Protein AF-A0A1D7XZN1-F1 (afdb_monomer_lite)

Sequence (120 aa):
MGNYKSKKLLFEDPIYGWKIYYVTENRFPVGKRNFYEVYHQDKLLVIPKNIAGTKELSRFAAAFGYAPLDPNYTIYSGTVAIVFNYTERNEKDGFLNSWTVMVRVKYDAIEKKFLFKYIC

Structure (mmCIF, N/CA/C/O backbone):
data_AF-A0A1D7XZN1-F1
#
_entry.id   AF-A0A1D7XZN1-F1
#
loop_
_atom_site.group_PDB
_atom_site.id
_atom_site.type_symbol
_atom_site.label_atom_id
_atom_site.label_alt_id
_atom_site.label_comp_id
_atom_site.label_asym_id
_atom_site.label_entity_id
_atom_site.label_seq_id
_atom_site.pdbx_PDB_ins_code
_atom_site.Cartn_x
_atom_site.Cartn_y
_atom_site.Cartn_z
_atom_site.occupancy
_atom_site.B_iso_or_equiv
_atom_site.auth_seq_id
_atom_site.auth_comp_id
_atom_site.auth_asym_id
_atom_site.auth_atom_id
_atom_site.pdbx_PDB_model_num
ATOM 1 N N . MET A 1 1 ? 13.287 -4.834 12.782 1.00 43.50 1 MET A N 1
ATOM 2 C CA . MET A 1 1 ? 12.144 -3.904 12.932 1.00 43.50 1 MET A CA 1
ATOM 3 C C . MET A 1 1 ? 12.642 -2.495 12.645 1.00 43.50 1 MET A C 1
ATOM 5 O O . MET A 1 1 ? 13.614 -2.090 13.265 1.00 43.50 1 MET A O 1
ATOM 9 N N . GLY A 1 2 ? 12.093 -1.795 11.647 1.00 53.25 2 GLY A N 1
ATOM 10 C CA . GLY A 1 2 ? 12.497 -0.415 11.344 1.00 53.25 2 GLY A CA 1
ATOM 11 C C . GLY A 1 2 ? 11.954 0.554 12.396 1.00 53.25 2 GLY A C 1
ATOM 12 O O . GLY A 1 2 ? 10.804 0.421 12.800 1.00 53.25 2 GLY A O 1
ATOM 13 N N . ASN A 1 3 ? 12.768 1.512 12.848 1.00 57.88 3 ASN A N 1
ATOM 14 C CA . ASN A 1 3 ? 12.327 2.579 13.750 1.00 57.88 3 ASN A CA 1
ATOM 15 C C . ASN A 1 3 ? 11.453 3.578 12.970 1.00 57.88 3 ASN A C 1
ATOM 17 O O . ASN A 1 3 ? 11.951 4.547 12.386 1.00 57.88 3 ASN A O 1
ATOM 21 N N . TYR A 1 4 ? 10.145 3.322 12.919 1.00 62.41 4 TYR A N 1
ATOM 22 C CA . TYR A 1 4 ? 9.167 4.295 12.438 1.00 62.41 4 TYR A CA 1
ATOM 23 C C . TYR A 1 4 ? 9.205 5.523 13.353 1.00 62.41 4 TYR A C 1
ATOM 25 O O . TYR A 1 4 ? 9.047 5.402 14.564 1.00 62.41 4 TYR A O 1
ATOM 33 N N . LYS A 1 5 ? 9.419 6.713 12.782 1.00 75.94 5 LYS A N 1
ATOM 34 C CA . LYS A 1 5 ? 9.357 7.974 13.531 1.00 75.94 5 LYS A CA 1
ATOM 35 C C . LYS A 1 5 ? 7.905 8.414 13.731 1.00 75.94 5 LYS A C 1
ATOM 37 O O . LYS A 1 5 ? 7.588 9.018 14.749 1.00 75.94 5 LYS A O 1
ATOM 42 N N . SER A 1 6 ? 7.032 8.113 12.767 1.00 90.31 6 SER A N 1
ATOM 43 C CA . SER A 1 6 ? 5.584 8.290 12.892 1.00 90.31 6 SER A CA 1
ATOM 44 C C . SER A 1 6 ? 4.819 7.453 11.864 1.00 90.31 6 SER A C 1
ATOM 46 O O . SER A 1 6 ? 5.306 7.188 10.762 1.00 90.31 6 SER A O 1
ATOM 48 N N . LYS A 1 7 ? 3.599 7.053 12.232 1.00 94.50 7 LYS A N 1
ATOM 49 C CA . LYS A 1 7 ? 2.620 6.389 11.367 1.00 94.50 7 LYS A CA 1
ATOM 50 C C . LYS A 1 7 ? 1.266 7.059 11.593 1.00 94.50 7 LYS A C 1
ATOM 52 O O . LYS A 1 7 ? 0.758 7.042 12.708 1.00 94.50 7 LYS A O 1
ATOM 57 N N . LYS A 1 8 ? 0.713 7.690 10.557 1.00 96.56 8 LYS A N 1
ATOM 58 C CA . LYS A 1 8 ? -0.548 8.443 10.608 1.00 96.56 8 LYS A CA 1
ATOM 59 C C . LYS A 1 8 ? -1.585 7.765 9.720 1.00 96.56 8 LYS A C 1
ATOM 61 O O . LYS A 1 8 ? -1.318 7.574 8.539 1.00 96.56 8 LYS A O 1
ATOM 66 N N . LEU A 1 9 ? -2.750 7.427 10.270 1.00 96.31 9 LEU A N 1
ATOM 67 C CA . LEU A 1 9 ? -3.897 6.963 9.484 1.00 96.31 9 LEU A CA 1
ATOM 68 C C . LEU A 1 9 ? -4.431 8.132 8.642 1.00 96.31 9 LEU A C 1
ATOM 70 O O . LEU A 1 9 ? -4.679 9.212 9.178 1.00 96.31 9 LEU A O 1
ATOM 74 N N . LEU A 1 10 ? -4.549 7.933 7.332 1.00 95.31 10 LEU A N 1
ATOM 75 C CA . LEU A 1 10 ? -5.071 8.930 6.391 1.00 95.31 10 LEU A CA 1
ATOM 76 C C . LEU A 1 10 ? -6.439 8.561 5.828 1.00 95.31 10 LEU A C 1
ATOM 78 O O . LEU A 1 10 ? -7.197 9.448 5.452 1.00 95.31 10 LEU A O 1
ATOM 82 N N . PHE A 1 11 ? -6.734 7.268 5.745 1.00 93.25 11 PHE A N 1
ATOM 83 C CA . PHE A 1 11 ? -7.992 6.762 5.219 1.00 93.25 11 PHE A CA 1
ATOM 84 C C . PHE A 1 11 ? -8.327 5.434 5.885 1.00 93.25 11 PHE A C 1
ATOM 86 O O . PHE A 1 11 ? -7.439 4.600 6.075 1.00 93.25 11 PHE A O 1
ATOM 93 N N . GLU A 1 12 ? -9.605 5.241 6.182 1.00 92.94 12 GLU A N 1
ATOM 94 C CA . GLU A 1 12 ? -10.169 3.992 6.672 1.00 92.94 12 GLU A CA 1
ATOM 95 C C . GLU A 1 12 ? -11.520 3.755 5.996 1.00 92.94 12 GLU A C 1
ATOM 97 O O . GLU A 1 12 ? -12.392 4.621 6.005 1.00 92.94 12 GLU A O 1
ATOM 102 N N . ASP A 1 13 ? -11.670 2.573 5.408 1.00 89.38 13 ASP A N 1
ATOM 103 C CA . ASP A 1 13 ? -12.935 2.036 4.928 1.00 89.38 13 ASP A CA 1
ATOM 104 C C . ASP A 1 13 ? -13.288 0.837 5.813 1.00 89.38 13 ASP A C 1
ATOM 106 O O . ASP A 1 13 ? -12.727 -0.249 5.625 1.00 89.38 13 ASP A O 1
ATOM 110 N N . PRO A 1 14 ? -14.185 1.007 6.797 1.00 87.06 14 PRO A N 1
ATOM 111 C CA . PRO A 1 14 ? -14.542 -0.071 7.709 1.00 87.06 14 PRO A CA 1
ATOM 112 C C . PRO A 1 14 ? -15.398 -1.157 7.041 1.00 87.06 14 PRO A C 1
ATOM 114 O O . PRO A 1 14 ? -15.436 -2.277 7.540 1.00 87.06 14 PRO A O 1
ATOM 117 N N . ILE A 1 15 ? -16.064 -0.860 5.917 1.00 86.12 15 ILE A N 1
ATOM 118 C CA . ILE A 1 15 ? -16.932 -1.815 5.213 1.00 86.12 15 ILE A CA 1
ATOM 119 C C . ILE A 1 15 ? -16.073 -2.839 4.474 1.00 86.12 15 ILE A C 1
ATOM 121 O O . ILE A 1 15 ? -16.305 -4.043 4.570 1.00 86.12 15 ILE A O 1
ATOM 125 N N . TYR A 1 16 ? -15.056 -2.361 3.758 1.00 86.12 16 TYR A N 1
ATOM 126 C CA . TYR A 1 16 ? -14.162 -3.210 2.968 1.00 86.12 16 TYR A CA 1
ATOM 127 C C . TYR A 1 16 ? -12.815 -3.476 3.653 1.00 86.12 16 TYR A C 1
ATOM 129 O O . TYR A 1 16 ? -11.955 -4.152 3.098 1.00 86.12 16 TYR A O 1
ATOM 137 N N . GLY A 1 17 ? -12.624 -2.968 4.871 1.00 90.56 17 GLY A N 1
ATOM 138 C CA . GLY A 1 17 ? -11.453 -3.229 5.703 1.00 90.56 17 GLY A CA 1
ATOM 139 C C . GLY A 1 17 ? -10.160 -2.589 5.197 1.00 90.56 17 GLY A C 1
ATOM 140 O O . GLY A 1 17 ? -9.080 -3.070 5.549 1.00 90.56 17 GLY A O 1
ATOM 141 N N . TRP A 1 18 ? -10.233 -1.543 4.370 1.00 93.50 18 TRP A N 1
ATOM 142 C CA . TRP A 1 18 ? -9.044 -0.838 3.891 1.00 93.50 18 TRP A CA 1
ATOM 143 C C . TRP A 1 18 ? -8.562 0.191 4.907 1.00 93.50 18 TRP A C 1
ATOM 145 O O . TRP A 1 18 ? -9.349 0.959 5.451 1.00 93.50 18 TRP A O 1
ATOM 155 N N . LYS A 1 1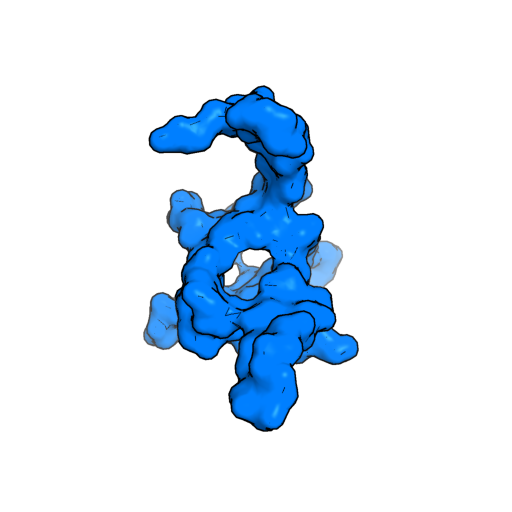9 ? -7.248 0.270 5.107 1.00 96.00 19 LYS A N 1
ATOM 156 C CA . LYS A 1 19 ? -6.599 1.348 5.860 1.00 96.00 19 LYS A CA 1
ATOM 157 C C . LYS A 1 19 ? -5.384 1.841 5.097 1.00 96.00 19 LYS A C 1
ATOM 159 O O . LYS A 1 19 ? -4.597 1.042 4.593 1.00 96.00 19 LYS A O 1
ATOM 164 N N . ILE A 1 20 ? -5.203 3.153 5.028 1.00 96.94 20 ILE A N 1
ATOM 165 C CA . ILE A 1 20 ? -4.029 3.769 4.408 1.00 96.94 20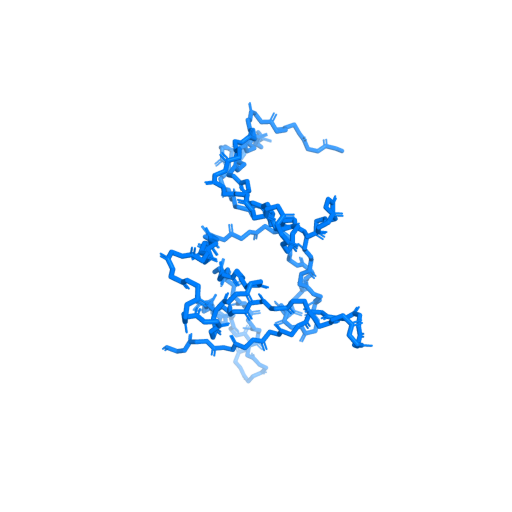 ILE A CA 1
ATOM 166 C C . ILE A 1 20 ? -3.316 4.595 5.459 1.00 96.94 20 ILE A C 1
ATOM 168 O O . ILE A 1 20 ? -3.900 5.484 6.080 1.00 96.94 20 ILE A O 1
ATOM 172 N N . TYR A 1 21 ? -2.031 4.320 5.621 1.00 97.62 21 TYR A N 1
ATOM 173 C CA . TYR A 1 21 ? -1.168 5.032 6.538 1.00 97.62 21 TYR A CA 1
ATOM 174 C C . TYR A 1 21 ? -0.088 5.781 5.778 1.00 97.62 21 TYR A C 1
ATOM 176 O O . TYR A 1 21 ? 0.528 5.241 4.863 1.00 97.62 21 TYR A O 1
ATOM 184 N N . TYR A 1 22 ? 0.202 6.996 6.223 1.00 96.81 22 TYR A N 1
ATOM 185 C CA . TYR A 1 22 ? 1.424 7.698 5.874 1.00 96.81 22 TYR A CA 1
ATOM 186 C C . TYR A 1 22 ? 2.478 7.446 6.942 1.00 96.81 22 TYR A C 1
ATOM 188 O O . TYR A 1 22 ? 2.243 7.660 8.136 1.00 96.81 22 TYR A O 1
ATOM 196 N N . VAL A 1 23 ? 3.638 6.973 6.508 1.00 95.94 23 VAL A N 1
ATOM 197 C CA . VAL A 1 23 ? 4.711 6.505 7.375 1.00 95.94 23 VAL A CA 1
ATOM 198 C C . VAL A 1 23 ? 5.960 7.328 7.123 1.00 95.94 23 VAL A C 1
ATOM 200 O O . VAL A 1 23 ? 6.398 7.498 5.987 1.00 95.94 23 VAL A O 1
ATOM 203 N N . THR A 1 24 ? 6.547 7.824 8.209 1.00 94.19 24 THR A N 1
ATOM 204 C CA . THR A 1 24 ? 7.858 8.475 8.212 1.00 94.19 24 THR A CA 1
ATOM 205 C C . THR A 1 24 ? 8.840 7.583 8.960 1.00 94.19 24 THR A C 1
ATOM 207 O O . THR A 1 24 ? 8.707 7.362 10.163 1.00 94.19 24 THR A O 1
ATOM 210 N N . GLU A 1 25 ? 9.859 7.089 8.268 1.00 91.44 25 GLU A N 1
ATOM 211 C CA . GLU A 1 25 ? 10.989 6.371 8.856 1.00 91.44 25 GLU A CA 1
ATOM 212 C C . GLU A 1 25 ? 12.214 7.279 8.926 1.00 91.44 25 GLU A C 1
ATOM 214 O O . GLU A 1 25 ? 12.473 8.062 8.011 1.00 91.44 25 GLU A O 1
ATOM 219 N N . ASN A 1 26 ? 13.010 7.140 9.985 1.00 84.50 26 ASN A N 1
ATOM 220 C CA . ASN A 1 26 ? 14.345 7.725 10.025 1.00 84.50 26 ASN A CA 1
ATOM 221 C C . ASN A 1 26 ? 15.374 6.623 9.758 1.00 84.50 26 ASN A C 1
ATOM 223 O O . ASN A 1 26 ? 15.512 5.699 10.558 1.00 84.50 26 ASN A O 1
ATOM 227 N N . ARG A 1 27 ? 16.097 6.708 8.642 1.00 80.88 27 ARG A N 1
ATOM 228 C CA . ARG A 1 27 ? 17.220 5.819 8.333 1.00 80.88 27 ARG A CA 1
ATOM 229 C C . ARG A 1 27 ? 18.505 6.617 8.403 1.00 80.88 27 ARG A C 1
ATOM 231 O O . ARG A 1 27 ? 18.906 7.220 7.421 1.00 80.88 27 ARG A O 1
ATOM 238 N N . PHE A 1 28 ? 19.176 6.612 9.544 1.00 75.00 28 PHE A N 1
ATOM 239 C CA . PHE A 1 28 ? 20.520 7.179 9.619 1.00 75.00 28 PHE A CA 1
ATOM 240 C C . PHE A 1 28 ? 21.524 6.277 8.864 1.00 75.00 28 PHE A C 1
ATOM 242 O O . PHE A 1 28 ? 21.413 5.056 8.994 1.00 75.00 28 PHE A O 1
ATOM 249 N N . PRO A 1 29 ? 22.476 6.817 8.073 1.00 78.50 29 PRO A N 1
ATOM 250 C CA . PRO A 1 29 ? 22.712 8.235 7.753 1.00 78.50 29 PRO A CA 1
ATOM 251 C C . PRO A 1 29 ? 21.915 8.760 6.540 1.00 78.50 29 PRO A C 1
ATOM 253 O O . PRO A 1 29 ? 21.976 9.942 6.232 1.00 78.50 29 PRO A O 1
ATOM 256 N N . VAL A 1 30 ? 21.158 7.896 5.856 1.00 81.50 30 VAL A N 1
ATOM 257 C CA . VAL A 1 30 ? 20.401 8.187 4.617 1.00 81.50 30 VAL A CA 1
ATOM 258 C C . VAL A 1 30 ? 19.351 9.308 4.775 1.00 81.50 30 VAL A C 1
ATOM 260 O O . VAL A 1 30 ? 18.970 9.940 3.795 1.00 81.50 30 VAL A O 1
ATOM 263 N N . GLY A 1 31 ? 18.882 9.573 5.994 1.00 83.62 31 GLY A N 1
ATOM 264 C CA . GLY A 1 31 ? 17.902 10.608 6.320 1.00 83.62 31 GLY A CA 1
ATOM 265 C C . GLY A 1 31 ? 16.480 10.073 6.511 1.00 83.62 31 GLY A C 1
ATOM 266 O O . GLY A 1 31 ? 16.253 8.894 6.801 1.00 83.62 31 GLY A O 1
ATOM 267 N N . LYS A 1 32 ? 15.493 10.968 6.390 1.00 88.12 32 LYS A N 1
ATOM 268 C CA . LYS A 1 32 ? 14.071 10.626 6.538 1.00 88.12 32 LYS A CA 1
ATOM 269 C C . LYS A 1 32 ? 13.526 10.052 5.238 1.00 88.12 32 LYS A C 1
ATOM 271 O O . LYS A 1 32 ? 13.755 10.609 4.168 1.00 88.12 32 LYS A O 1
ATOM 276 N N . ARG A 1 33 ? 12.739 8.986 5.341 1.00 90.31 33 ARG A N 1
ATOM 277 C CA . ARG A 1 33 ? 12.006 8.407 4.219 1.00 90.31 33 ARG A CA 1
ATOM 278 C C . ARG A 1 33 ? 10.519 8.415 4.525 1.00 90.31 33 ARG A C 1
ATOM 280 O O . ARG A 1 33 ? 10.104 7.903 5.560 1.00 90.31 33 ARG A O 1
ATOM 287 N N . ASN A 1 34 ? 9.744 8.941 3.588 1.00 93.56 34 ASN A N 1
ATOM 288 C CA . ASN A 1 34 ? 8.292 8.944 3.652 1.00 93.56 34 ASN A CA 1
ATOM 289 C C . ASN A 1 34 ? 7.729 7.963 2.629 1.00 93.56 34 ASN A C 1
ATOM 291 O O . ASN A 1 34 ? 8.282 7.826 1.536 1.00 93.56 34 ASN A O 1
ATOM 295 N N . PHE A 1 35 ? 6.660 7.271 2.991 1.00 95.44 35 PHE A N 1
ATOM 296 C CA . PHE A 1 35 ? 5.935 6.371 2.101 1.00 95.44 35 PHE A CA 1
ATOM 297 C C . PHE A 1 35 ? 4.539 6.100 2.652 1.00 95.44 35 PHE A C 1
ATOM 299 O O . PHE A 1 35 ? 4.216 6.454 3.786 1.00 95.44 35 PHE A O 1
ATOM 306 N N . TYR A 1 36 ? 3.723 5.447 1.836 1.00 97.06 36 TYR A N 1
ATOM 307 C CA . TYR A 1 36 ? 2.397 4.991 2.208 1.00 97.06 36 TYR A CA 1
ATOM 308 C C . TYR A 1 36 ? 2.416 3.481 2.423 1.00 97.06 36 TYR A C 1
ATOM 310 O O . TYR A 1 36 ? 3.024 2.743 1.645 1.00 97.06 36 TYR A O 1
ATOM 318 N N . GLU A 1 37 ? 1.737 3.029 3.469 1.00 97.06 37 GLU A N 1
ATOM 319 C CA . GLU A 1 37 ? 1.401 1.626 3.682 1.00 97.06 37 GLU A CA 1
ATOM 320 C C . GLU A 1 37 ? -0.104 1.462 3.525 1.00 97.06 37 GLU A C 1
ATOM 322 O O . GLU A 1 37 ? -0.886 2.257 4.048 1.00 97.06 37 GLU A O 1
ATOM 327 N N . VAL A 1 38 ? -0.508 0.411 2.825 1.00 96.75 38 VAL A N 1
ATOM 328 C CA . VAL A 1 38 ? -1.914 0.078 2.616 1.00 96.75 38 VAL A CA 1
ATOM 329 C C . VAL A 1 38 ? -2.182 -1.253 3.287 1.00 96.75 38 VAL A C 1
ATOM 331 O O . VAL A 1 38 ? -1.401 -2.185 3.137 1.00 96.75 38 VAL A O 1
ATOM 334 N N . TYR A 1 39 ? -3.269 -1.337 4.035 1.00 95.88 39 TYR A N 1
ATOM 335 C CA . TYR A 1 39 ? -3.697 -2.530 4.744 1.00 95.88 39 TYR A CA 1
ATOM 336 C C . TYR A 1 39 ? -5.096 -2.917 4.290 1.00 95.88 39 TYR A C 1
ATOM 338 O O . TYR A 1 39 ? -5.936 -2.046 4.082 1.00 95.88 39 TYR A O 1
ATOM 346 N N . HIS A 1 40 ? -5.341 -4.217 4.189 1.00 93.94 40 HIS A N 1
ATOM 347 C CA . HIS A 1 40 ? -6.663 -4.797 3.997 1.00 93.94 40 HIS A CA 1
ATOM 348 C C . HIS A 1 40 ? -6.907 -5.816 5.106 1.00 93.94 40 HIS A C 1
ATOM 350 O O . HIS A 1 40 ? -6.109 -6.743 5.263 1.00 93.94 40 HIS A O 1
ATOM 356 N N . GLN A 1 41 ? -7.983 -5.648 5.875 1.00 92.62 41 GLN A N 1
ATOM 357 C CA . GLN A 1 41 ? -8.309 -6.496 7.030 1.00 92.62 41 GLN A CA 1
ATOM 358 C C . GLN A 1 41 ? -7.108 -6.656 7.978 1.00 92.62 41 GLN A C 1
ATOM 360 O O . GLN A 1 41 ? -6.692 -7.766 8.308 1.00 92.62 41 GLN A O 1
ATOM 365 N N . ASP A 1 42 ? -6.481 -5.526 8.322 1.00 94.19 42 ASP A N 1
ATOM 366 C CA . ASP A 1 42 ? -5.289 -5.429 9.180 1.00 94.19 42 ASP A CA 1
ATOM 367 C C . ASP A 1 42 ? -4.038 -6.178 8.679 1.00 94.19 42 ASP A C 1
ATOM 369 O O . ASP A 1 42 ? -3.010 -6.218 9.359 1.00 94.19 42 ASP A O 1
ATOM 373 N N . LYS A 1 43 ? -4.056 -6.689 7.442 1.00 94.00 43 LYS A N 1
ATOM 374 C CA . LYS A 1 43 ? -2.885 -7.258 6.764 1.00 94.00 43 LYS A CA 1
ATOM 375 C C . LYS A 1 43 ? -2.273 -6.240 5.818 1.00 94.00 43 LYS A C 1
ATOM 377 O O . LYS A 1 43 ? -2.976 -5.629 5.017 1.00 94.00 43 LYS A O 1
ATOM 382 N N . LEU A 1 44 ? -0.954 -6.074 5.898 1.00 95.44 44 LEU A N 1
ATOM 383 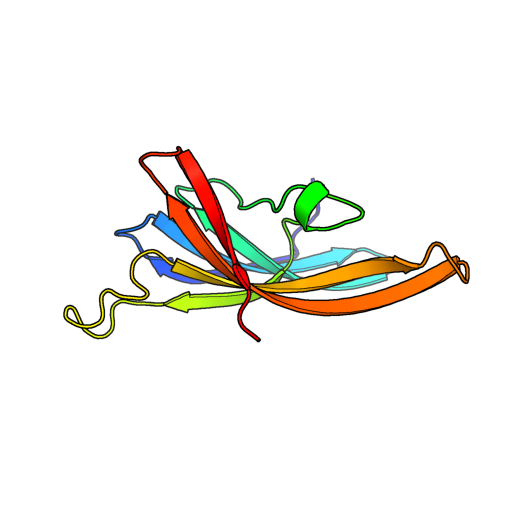C CA . LEU A 1 44 ? -0.211 -5.192 5.002 1.00 95.44 44 LEU A CA 1
ATOM 384 C C . LEU A 1 44 ? -0.325 -5.708 3.563 1.00 95.44 44 LEU A C 1
ATOM 386 O O . LEU A 1 44 ? -0.034 -6.872 3.290 1.00 95.44 44 LEU A O 1
ATOM 390 N N . LEU A 1 45 ? -0.726 -4.833 2.647 1.00 94.56 45 LEU A N 1
ATOM 391 C CA . LEU A 1 45 ? -0.727 -5.108 1.221 1.00 94.56 45 LEU A CA 1
ATOM 392 C C . LEU A 1 45 ? 0.719 -5.192 0.727 1.00 94.56 45 LEU A C 1
ATOM 394 O O . LEU A 1 45 ? 1.507 -4.258 0.887 1.00 94.56 45 LEU A O 1
ATOM 398 N N . VAL A 1 46 ? 1.039 -6.309 0.083 1.00 92.50 46 VAL A N 1
ATOM 399 C CA . VAL A 1 46 ? 2.336 -6.553 -0.543 1.00 92.50 46 VAL A CA 1
ATOM 400 C C . VAL A 1 46 ? 2.092 -6.887 -2.008 1.00 92.50 46 VAL A C 1
ATOM 402 O O . VAL A 1 46 ? 1.398 -7.853 -2.319 1.00 92.50 46 VAL A O 1
ATOM 405 N N . ILE A 1 47 ? 2.651 -6.086 -2.914 1.00 88.56 47 ILE A N 1
ATOM 406 C CA . ILE A 1 47 ? 2.704 -6.420 -4.335 1.00 88.56 47 ILE A CA 1
ATOM 407 C C . ILE A 1 47 ? 3.828 -7.442 -4.523 1.00 88.56 47 ILE A C 1
ATOM 409 O O . ILE A 1 47 ? 4.981 -7.126 -4.209 1.00 88.56 47 ILE A O 1
ATOM 413 N N . PRO A 1 48 ? 3.533 -8.645 -5.034 1.00 84.81 48 PRO A N 1
ATOM 414 C CA . PRO A 1 48 ? 4.550 -9.659 -5.241 1.00 84.81 48 PRO A CA 1
ATOM 415 C C . PRO A 1 48 ? 5.528 -9.274 -6.361 1.00 84.81 48 PRO A C 1
ATOM 417 O O . PRO A 1 48 ? 5.210 -8.516 -7.282 1.00 84.81 48 PRO A O 1
ATOM 420 N N . LYS A 1 49 ? 6.750 -9.814 -6.283 1.00 84.06 49 LYS A N 1
ATOM 421 C CA . LYS A 1 49 ? 7.862 -9.473 -7.190 1.00 84.06 49 LYS A CA 1
ATOM 422 C C . LYS A 1 49 ? 7.537 -9.672 -8.674 1.00 84.06 49 LYS A C 1
ATOM 424 O O . LYS A 1 49 ? 8.031 -8.925 -9.498 1.00 84.06 49 LYS A O 1
ATOM 429 N N . ASN A 1 50 ? 6.687 -10.638 -9.021 1.00 81.75 50 ASN A N 1
ATOM 430 C CA . ASN A 1 50 ? 6.300 -10.897 -10.411 1.00 81.75 50 ASN A CA 1
ATOM 431 C C . ASN A 1 50 ? 5.494 -9.743 -11.033 1.00 81.75 50 ASN A C 1
ATOM 433 O O . ASN A 1 50 ? 5.450 -9.637 -12.250 1.00 81.75 50 ASN A O 1
ATOM 437 N N . ILE A 1 51 ? 4.877 -8.887 -10.212 1.00 77.94 51 ILE A N 1
ATOM 438 C CA . ILE A 1 51 ? 4.180 -7.669 -10.651 1.00 77.94 51 ILE A CA 1
ATOM 439 C C . ILE A 1 51 ? 5.096 -6.449 -10.483 1.00 77.94 51 ILE A C 1
ATOM 441 O O . ILE A 1 51 ? 5.150 -5.571 -11.337 1.00 77.94 51 ILE A O 1
ATOM 445 N N . ALA A 1 52 ? 5.841 -6.393 -9.378 1.00 76.31 52 ALA A N 1
ATOM 446 C CA . ALA A 1 52 ? 6.714 -5.273 -9.029 1.00 76.31 52 ALA A CA 1
ATOM 447 C C . ALA A 1 52 ? 8.105 -5.295 -9.707 1.00 76.31 52 ALA A C 1
ATOM 449 O O . ALA A 1 52 ? 8.897 -4.366 -9.534 1.00 76.31 52 ALA A O 1
ATOM 450 N N . GLY A 1 53 ? 8.423 -6.353 -10.455 1.00 74.94 53 GLY A N 1
ATOM 451 C CA . GLY A 1 53 ? 9.694 -6.569 -11.142 1.00 74.94 53 GLY A CA 1
ATOM 452 C C . GLY A 1 53 ? 10.749 -7.200 -10.234 1.00 74.94 53 GLY A C 1
ATOM 453 O O . GLY A 1 53 ? 10.924 -8.415 -10.192 1.00 74.94 53 GLY A O 1
ATOM 454 N N . THR A 1 54 ? 11.494 -6.369 -9.505 1.00 75.38 54 THR A N 1
ATOM 455 C CA . THR A 1 54 ? 12.749 -6.806 -8.858 1.00 75.38 54 THR A CA 1
ATOM 456 C C . THR A 1 54 ? 12.584 -7.317 -7.429 1.00 75.38 54 THR A C 1
ATOM 458 O O . THR A 1 54 ? 13.395 -8.111 -6.954 1.00 75.38 54 THR A O 1
ATOM 461 N N . LYS A 1 55 ? 11.553 -6.861 -6.716 1.00 83.31 55 LYS A N 1
ATOM 462 C CA . LYS A 1 55 ? 11.290 -7.210 -5.315 1.00 83.31 55 LYS A CA 1
ATOM 463 C C . LYS A 1 55 ? 9.826 -7.005 -4.979 1.00 83.31 55 LYS A C 1
ATOM 465 O O . LYS A 1 55 ? 9.124 -6.281 -5.674 1.00 83.31 55 LYS A O 1
ATOM 470 N N . GLU A 1 56 ? 9.395 -7.591 -3.875 1.00 89.12 56 GLU A N 1
ATOM 471 C CA . GLU A 1 56 ? 8.082 -7.293 -3.315 1.00 89.12 56 GLU A CA 1
ATOM 472 C C . GLU A 1 56 ? 7.994 -5.827 -2.859 1.00 89.12 56 GLU A C 1
ATOM 474 O O . GLU A 1 56 ? 8.968 -5.252 -2.355 1.00 89.12 56 GLU A O 1
ATOM 479 N N . LEU A 1 57 ? 6.823 -5.211 -3.035 1.00 90.88 57 LEU A N 1
ATOM 480 C CA . LEU A 1 57 ? 6.575 -3.816 -2.675 1.00 90.88 57 LEU A CA 1
ATOM 481 C C . LEU A 1 57 ? 5.421 -3.705 -1.683 1.00 90.88 57 LEU A C 1
ATOM 48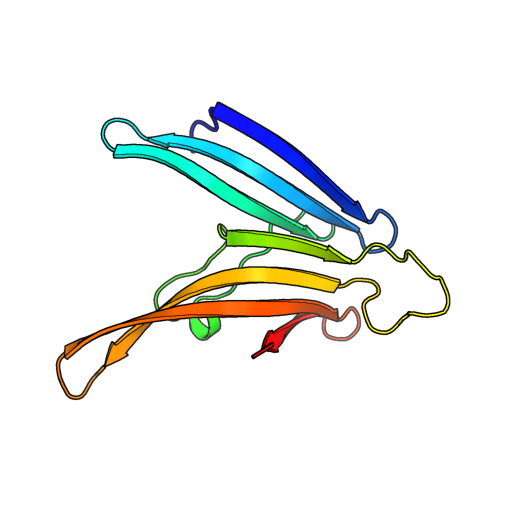3 O O . LEU A 1 57 ? 4.281 -4.018 -2.000 1.00 90.88 57 LEU A O 1
ATOM 487 N N . SER A 1 58 ? 5.718 -3.184 -0.499 1.00 93.06 58 SER A N 1
ATOM 488 C CA . SER A 1 58 ? 4.732 -2.838 0.536 1.00 93.06 58 SER A CA 1
ATOM 489 C C . SER A 1 58 ? 4.762 -1.357 0.926 1.00 93.06 58 SER A C 1
ATOM 491 O O . SER A 1 58 ? 4.062 -0.923 1.836 1.00 93.06 58 SER A O 1
ATOM 493 N N . ARG A 1 59 ? 5.614 -0.579 0.247 1.00 93.88 59 ARG A N 1
ATOM 494 C CA . ARG A 1 59 ? 5.844 0.847 0.489 1.00 93.88 59 ARG A CA 1
ATOM 495 C C . ARG A 1 59 ? 5.567 1.602 -0.796 1.00 93.88 59 ARG A C 1
ATOM 497 O O . ARG A 1 59 ? 6.299 1.434 -1.773 1.00 93.88 59 ARG A O 1
ATOM 504 N N . PHE A 1 60 ? 4.538 2.430 -0.775 1.00 95.06 60 PHE A N 1
ATOM 505 C CA . PHE A 1 60 ? 4.021 3.110 -1.956 1.00 95.06 60 PHE A CA 1
ATOM 506 C C . PHE A 1 60 ? 4.398 4.595 -1.943 1.00 95.06 60 PHE A C 1
ATOM 508 O O . PHE A 1 60 ? 4.587 5.193 -0.881 1.00 95.06 60 PHE A O 1
ATOM 515 N N . ALA A 1 61 ? 4.545 5.186 -3.129 1.00 94.25 61 ALA A N 1
ATOM 516 C CA . ALA A 1 61 ? 4.834 6.609 -3.301 1.00 94.25 61 ALA A CA 1
ATOM 517 C C . ALA A 1 61 ? 3.604 7.472 -2.984 1.00 94.25 61 ALA A C 1
ATOM 519 O O . ALA A 1 61 ? 3.739 8.544 -2.399 1.00 94.25 61 ALA A O 1
ATOM 520 N N . ALA A 1 62 ? 2.413 6.971 -3.319 1.00 95.00 62 ALA A N 1
ATOM 521 C CA . ALA A 1 62 ? 1.128 7.537 -2.927 1.00 95.00 62 ALA A CA 1
ATOM 522 C C . ALA A 1 62 ? 0.083 6.424 -2.779 1.00 95.00 62 ALA A C 1
ATOM 524 O O . ALA A 1 62 ? 0.233 5.345 -3.357 1.00 95.00 62 ALA A O 1
ATOM 525 N N . ALA A 1 63 ? -0.972 6.689 -2.014 1.00 95.50 63 ALA A N 1
ATOM 526 C CA . ALA A 1 63 ? -2.127 5.810 -1.903 1.00 95.50 63 ALA A CA 1
ATOM 527 C C . ALA A 1 63 ? -3.390 6.620 -1.584 1.00 95.50 63 ALA A C 1
ATOM 529 O O . ALA A 1 63 ? -3.336 7.567 -0.799 1.00 95.50 63 ALA A O 1
ATOM 530 N N . PHE A 1 64 ? -4.515 6.225 -2.177 1.00 90.56 64 PHE A N 1
ATOM 531 C CA . PHE A 1 64 ? -5.803 6.901 -2.064 1.00 90.56 64 PHE A CA 1
ATOM 532 C C . PHE A 1 64 ? -6.920 5.877 -1.883 1.00 90.56 64 PHE A C 1
ATOM 534 O O . PHE A 1 64 ? -6.944 4.844 -2.555 1.00 90.56 64 PHE A O 1
ATOM 541 N N . GLY A 1 65 ? -7.844 6.171 -0.974 1.00 87.69 65 GLY A N 1
ATOM 542 C CA . GLY A 1 65 ? -9.055 5.387 -0.784 1.00 87.69 65 GLY A CA 1
ATOM 543 C C . GLY A 1 65 ? -10.227 6.025 -1.512 1.00 87.69 65 GLY A C 1
ATOM 544 O O . GLY A 1 65 ? -10.376 7.247 -1.493 1.00 87.69 65 GLY A O 1
ATOM 545 N N . TYR A 1 66 ? -11.060 5.201 -2.139 1.00 80.69 66 TYR A N 1
ATOM 546 C CA . TYR A 1 66 ? -12.329 5.650 -2.695 1.00 80.69 66 TYR A CA 1
ATOM 547 C C . TYR A 1 66 ? -13.405 5.427 -1.635 1.00 80.69 66 TYR A C 1
ATOM 549 O O . TYR A 1 66 ? -13.933 4.326 -1.502 1.00 80.69 66 TYR A O 1
ATOM 557 N N . ALA A 1 67 ? -13.702 6.459 -0.842 1.00 65.62 67 ALA A N 1
ATOM 558 C CA . ALA A 1 67 ? -14.875 6.409 0.023 1.00 65.62 67 ALA A CA 1
ATOM 559 C C . ALA A 1 67 ? -16.134 6.310 -0.857 1.00 65.62 67 ALA A C 1
ATOM 561 O O . ALA A 1 67 ? -16.194 6.985 -1.893 1.00 65.62 67 ALA A O 1
ATOM 562 N N . PRO A 1 68 ? -17.154 5.530 -0.465 1.00 56.59 68 PRO A N 1
ATOM 563 C CA . PRO A 1 68 ? -18.471 5.626 -1.075 1.00 56.59 68 PRO A CA 1
ATOM 564 C C . PRO A 1 68 ? -19.079 6.985 -0.696 1.00 56.59 68 PRO A C 1
ATOM 566 O O . PRO A 1 68 ? -19.807 7.108 0.282 1.00 56.59 68 PRO A O 1
ATOM 569 N N . LEU A 1 69 ? -18.722 8.034 -1.441 1.00 53.19 69 LEU A N 1
ATOM 570 C CA . LEU A 1 69 ? -19.339 9.361 -1.329 1.00 53.19 69 LEU A CA 1
ATOM 571 C C . LEU A 1 69 ? -20.767 9.360 -1.894 1.00 53.19 69 LEU A C 1
ATOM 573 O O . LEU A 1 69 ? -21.557 10.236 -1.563 1.00 53.19 69 LEU A O 1
ATOM 577 N N . ASP A 1 70 ? -21.097 8.361 -2.714 1.00 53.38 70 ASP A N 1
ATOM 578 C CA . ASP A 1 70 ? -22.427 8.135 -3.261 1.00 53.38 70 ASP A CA 1
ATOM 579 C C . ASP A 1 70 ? -22.715 6.619 -3.269 1.00 53.38 70 ASP A C 1
ATOM 581 O O . ASP A 1 70 ? -21.968 5.865 -3.908 1.00 53.38 70 ASP A O 1
ATOM 585 N N . PRO A 1 71 ? -23.767 6.140 -2.576 1.00 56.78 71 PRO A N 1
ATOM 586 C CA . PRO A 1 71 ? -24.161 4.729 -2.583 1.00 56.78 71 PRO A CA 1
ATOM 587 C C . PRO A 1 71 ? -24.534 4.195 -3.979 1.00 56.78 71 PRO A C 1
ATOM 589 O O . PRO A 1 71 ? -24.562 2.981 -4.170 1.00 56.78 71 PRO A O 1
ATOM 592 N N . ASN A 1 72 ? -24.763 5.068 -4.965 1.00 56.91 72 ASN A N 1
ATOM 593 C CA . ASN A 1 72 ? -25.045 4.695 -6.351 1.00 56.91 72 ASN A CA 1
ATOM 594 C C . ASN A 1 72 ? -23.785 4.590 -7.231 1.00 56.91 72 ASN A C 1
ATOM 596 O O . ASN A 1 72 ? -23.842 3.985 -8.302 1.00 56.91 72 ASN A O 1
ATOM 600 N N . TYR A 1 73 ? -22.626 5.101 -6.790 1.00 55.31 73 TYR A N 1
ATOM 601 C CA . TYR A 1 73 ? -21.345 4.968 -7.503 1.00 55.31 73 TYR A CA 1
ATOM 602 C C . TYR A 1 73 ? -20.528 3.788 -6.965 1.00 55.31 73 TYR A C 1
ATOM 604 O O . TYR A 1 73 ? -19.428 3.917 -6.426 1.00 55.31 73 TYR A O 1
ATOM 612 N N . THR A 1 74 ? -21.071 2.590 -7.170 1.00 59.72 74 THR A N 1
ATOM 613 C CA . THR A 1 74 ? -20.503 1.313 -6.703 1.00 59.72 74 THR A CA 1
ATOM 614 C C . THR A 1 74 ? -19.252 0.861 -7.461 1.00 59.72 74 THR A C 1
ATOM 616 O O . THR A 1 74 ? -18.548 -0.051 -7.026 1.00 59.72 74 THR A O 1
ATOM 619 N N . ILE A 1 75 ? -18.921 1.505 -8.587 1.00 63.16 75 ILE A N 1
ATOM 620 C CA . ILE A 1 75 ? -17.828 1.079 -9.477 1.00 63.16 75 ILE A CA 1
ATOM 621 C C . ILE A 1 75 ? -16.426 1.159 -8.841 1.00 63.16 75 ILE A C 1
ATOM 623 O O . ILE A 1 75 ? -15.507 0.495 -9.324 1.00 63.16 75 ILE A O 1
ATOM 627 N N . TYR A 1 76 ? -16.259 1.927 -7.757 1.00 70.25 76 TYR A N 1
ATOM 628 C CA . TYR A 1 76 ? -14.999 2.045 -7.006 1.00 70.25 76 TYR A CA 1
ATOM 629 C C . TYR A 1 76 ? -15.089 1.525 -5.566 1.00 70.25 76 TYR A C 1
ATOM 631 O O . TYR A 1 76 ? -14.097 1.580 -4.836 1.00 70.25 76 TYR A O 1
ATOM 639 N N . SER A 1 77 ? -16.243 0.997 -5.146 1.00 74.19 77 SER A N 1
ATOM 640 C CA . SER A 1 77 ? -16.416 0.481 -3.789 1.00 74.19 77 SER A CA 1
ATOM 641 C C . SER A 1 77 ? -15.445 -0.664 -3.500 1.00 74.19 77 SER A C 1
ATOM 643 O O . SER A 1 77 ? -15.234 -1.552 -4.332 1.00 74.19 77 SER A O 1
ATOM 645 N N . GLY A 1 78 ? -14.836 -0.628 -2.313 1.00 80.12 78 GLY A N 1
ATOM 646 C CA . GLY A 1 78 ? -13.861 -1.627 -1.884 1.00 80.12 78 GLY A CA 1
ATOM 647 C C . GLY A 1 78 ? -12.556 -1.608 -2.672 1.00 80.12 78 GLY A C 1
ATOM 648 O O . GLY A 1 78 ? -11.868 -2.631 -2.736 1.00 80.12 78 GLY A O 1
ATOM 649 N N . THR A 1 79 ? -12.210 -0.469 -3.277 1.00 87.50 79 THR A N 1
ATOM 650 C CA . THR A 1 79 ? -10.950 -0.298 -4.003 1.00 87.50 79 THR A CA 1
ATOM 651 C C . THR A 1 79 ? -10.094 0.815 -3.419 1.00 87.50 79 THR A C 1
ATOM 653 O O . THR A 1 79 ? -10.585 1.801 -2.869 1.00 87.50 79 THR A O 1
ATOM 656 N N . VAL A 1 80 ? -8.785 0.663 -3.588 1.00 91.44 80 VAL A N 1
ATOM 657 C CA . VAL A 1 80 ? -7.788 1.700 -3.310 1.00 91.44 80 VAL A CA 1
ATOM 658 C C . VAL A 1 80 ? -6.926 1.901 -4.550 1.00 91.44 80 VAL A C 1
ATOM 660 O O . VAL A 1 80 ? -6.661 0.955 -5.295 1.00 91.44 80 VAL A O 1
ATOM 663 N N . ALA A 1 81 ? -6.487 3.130 -4.792 1.00 92.31 81 ALA A N 1
ATOM 664 C CA . ALA A 1 81 ? -5.454 3.419 -5.777 1.00 92.31 81 ALA A CA 1
ATOM 665 C C . ALA A 1 81 ? -4.106 3.528 -5.071 1.00 92.31 81 ALA A C 1
ATOM 667 O O . ALA A 1 81 ? -3.994 4.181 -4.035 1.00 92.31 81 ALA A O 1
ATOM 668 N N . ILE A 1 82 ? -3.075 2.917 -5.640 1.00 93.69 82 ILE A N 1
ATOM 669 C CA . ILE A 1 82 ? -1.700 3.040 -5.153 1.00 93.69 82 ILE A CA 1
ATOM 670 C C . ILE A 1 82 ? -0.781 3.435 -6.295 1.00 93.69 82 ILE A C 1
ATOM 672 O O . ILE A 1 82 ? -0.996 3.056 -7.447 1.00 93.69 82 ILE A O 1
ATOM 676 N N . VAL A 1 83 ? 0.256 4.189 -5.953 1.00 92.94 83 VAL A N 1
ATOM 677 C CA . VAL A 1 83 ? 1.290 4.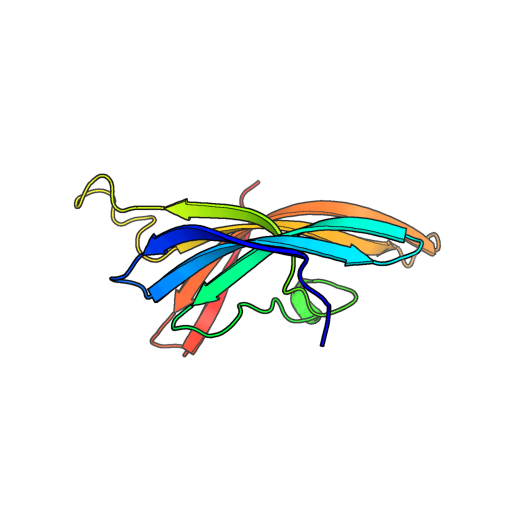636 -6.879 1.00 92.94 83 VAL A CA 1
ATOM 678 C C . VAL A 1 83 ? 2.628 4.097 -6.411 1.00 92.94 83 VAL A C 1
ATOM 680 O O . VAL A 1 83 ? 2.993 4.249 -5.242 1.00 92.94 83 VAL A O 1
ATOM 683 N N . PHE A 1 84 ? 3.382 3.485 -7.313 1.00 90.19 84 PHE A N 1
ATOM 684 C CA . PHE A 1 84 ? 4.723 2.992 -7.027 1.00 90.19 84 PHE A CA 1
ATOM 685 C C . PHE A 1 84 ? 5.644 3.153 -8.229 1.00 90.19 84 PHE A C 1
ATOM 687 O O . PHE A 1 84 ? 5.199 3.244 -9.371 1.00 90.19 84 PHE A O 1
ATOM 694 N N . ASN A 1 85 ? 6.945 3.175 -7.949 1.00 85.62 85 ASN A N 1
ATOM 695 C CA . ASN A 1 85 ? 7.955 3.177 -8.994 1.00 85.62 85 ASN A CA 1
ATOM 696 C C . ASN A 1 85 ? 8.235 1.731 -9.394 1.00 85.62 85 ASN A C 1
ATOM 698 O O . ASN A 1 85 ? 8.615 0.911 -8.554 1.00 85.62 85 ASN A O 1
ATOM 702 N N . TYR A 1 86 ? 8.037 1.442 -10.669 1.00 81.00 86 TYR A N 1
ATOM 703 C CA . TYR A 1 86 ? 8.395 0.192 -11.307 1.00 81.00 86 TYR A CA 1
ATOM 704 C C . TYR A 1 86 ? 9.722 0.381 -12.028 1.00 81.00 86 TYR A C 1
ATOM 706 O O . TYR A 1 86 ? 9.903 1.359 -12.753 1.00 81.00 86 TYR A O 1
ATOM 714 N N . THR A 1 87 ? 10.652 -0.546 -11.828 1.00 80.00 87 THR A N 1
ATOM 715 C CA . THR A 1 87 ? 11.920 -0.534 -12.552 1.00 80.00 87 THR A CA 1
ATOM 716 C C . THR A 1 87 ? 12.183 -1.871 -13.196 1.00 80.00 87 THR A C 1
ATOM 718 O O . THR A 1 87 ? 12.101 -2.905 -12.528 1.00 80.00 87 THR A O 1
ATOM 721 N N . GLU A 1 88 ? 12.602 -1.826 -14.448 1.00 81.69 88 GLU A N 1
ATOM 722 C CA . GLU A 1 88 ? 12.917 -2.993 -15.251 1.00 81.69 88 GLU A CA 1
ATOM 723 C C . GLU A 1 88 ? 14.289 -2.805 -15.888 1.00 81.69 88 GLU A C 1
ATOM 725 O O . GLU A 1 88 ? 14.631 -1.715 -16.352 1.00 81.69 88 GLU A O 1
ATOM 730 N N . ARG A 1 89 ? 15.100 -3.864 -15.882 1.00 81.69 89 ARG A N 1
ATOM 731 C CA . ARG A 1 89 ? 16.360 -3.863 -16.618 1.00 81.69 89 ARG A CA 1
ATOM 732 C C . ARG A 1 89 ? 16.051 -4.231 -18.062 1.00 81.69 89 ARG A C 1
ATOM 734 O O . ARG A 1 89 ? 15.540 -5.315 -18.313 1.00 81.69 89 ARG A O 1
ATOM 741 N N . ASN A 1 90 ? 16.392 -3.348 -18.990 1.00 80.94 90 ASN A N 1
ATOM 742 C CA . ASN A 1 90 ? 16.311 -3.648 -20.406 1.00 80.94 90 ASN A CA 1
ATOM 743 C C . ASN A 1 90 ? 17.435 -4.625 -20.771 1.00 80.94 90 ASN A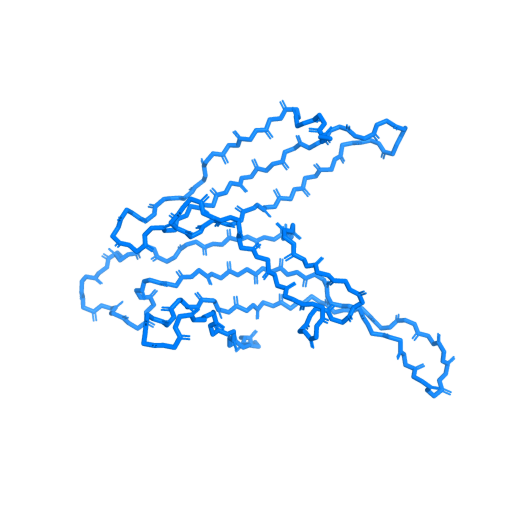 C 1
ATOM 745 O O . ASN A 1 90 ? 18.619 -4.326 -20.620 1.00 80.94 90 ASN A O 1
ATOM 749 N N . GLU A 1 91 ? 17.061 -5.816 -21.230 1.00 82.06 91 GLU A N 1
ATOM 750 C CA . GLU A 1 91 ? 18.014 -6.876 -21.567 1.00 82.06 91 GLU A CA 1
ATOM 751 C C . GLU A 1 91 ? 18.870 -6.540 -22.797 1.00 82.06 91 GLU A C 1
ATOM 753 O O . GLU A 1 91 ? 19.952 -7.098 -22.954 1.00 82.06 91 GLU A O 1
ATOM 758 N N . LYS A 1 92 ? 18.423 -5.613 -23.658 1.00 83.75 92 LYS A N 1
ATOM 759 C CA . LYS A 1 92 ? 19.125 -5.272 -24.906 1.00 83.75 92 LYS A CA 1
ATOM 760 C C . LYS A 1 92 ? 20.324 -4.353 -24.703 1.00 83.75 92 LYS A C 1
ATOM 762 O O . LYS A 1 92 ? 21.312 -4.485 -25.415 1.00 83.75 92 LYS A O 1
ATOM 767 N N . ASP A 1 93 ? 20.221 -3.405 -23.780 1.00 86.62 93 ASP A N 1
ATOM 768 C CA . ASP A 1 93 ? 21.231 -2.361 -23.566 1.00 86.62 93 ASP A CA 1
ATOM 769 C C . ASP A 1 93 ? 21.777 -2.339 -22.127 1.00 86.62 93 ASP A C 1
ATOM 771 O O . ASP A 1 93 ? 22.739 -1.633 -21.831 1.00 86.62 93 ASP A O 1
ATOM 775 N N . GLY A 1 94 ? 21.197 -3.139 -21.226 1.00 80.94 94 GLY A N 1
ATOM 776 C CA . GLY A 1 94 ? 21.595 -3.239 -19.828 1.00 80.94 94 GLY A CA 1
ATOM 777 C C . GLY A 1 94 ? 21.154 -2.060 -18.956 1.00 80.94 94 GLY A C 1
ATOM 778 O O . GLY A 1 94 ? 21.413 -2.103 -17.746 1.00 80.94 94 GLY A O 1
ATOM 779 N N . PHE A 1 95 ? 20.484 -1.044 -19.513 1.00 83.38 95 PHE A N 1
ATOM 780 C CA . PHE A 1 95 ? 20.009 0.121 -18.769 1.00 83.38 95 PHE A CA 1
ATOM 781 C C . PHE A 1 95 ? 18.768 -0.203 -17.932 1.00 83.38 95 PHE A C 1
ATOM 783 O O . PHE A 1 95 ? 18.027 -1.156 -18.178 1.00 83.38 95 PHE A O 1
ATOM 790 N N . LEU A 1 96 ? 18.562 0.595 -16.885 1.00 81.12 96 LEU A N 1
ATOM 791 C CA . LEU A 1 96 ? 17.455 0.436 -15.951 1.00 81.12 96 LEU A CA 1
ATOM 792 C C . LEU A 1 96 ? 16.377 1.468 -16.282 1.00 81.12 96 LEU A C 1
ATOM 794 O O . LEU A 1 96 ? 16.561 2.663 -16.056 1.00 81.12 96 LEU A O 1
ATOM 798 N N . ASN A 1 97 ? 15.256 0.995 -16.815 1.00 82.25 97 ASN A N 1
ATOM 799 C CA . ASN A 1 97 ? 14.085 1.817 -17.084 1.00 82.25 97 ASN A CA 1
ATOM 800 C C . ASN A 1 97 ? 13.295 1.998 -15.788 1.00 82.25 97 ASN A C 1
ATOM 802 O O . ASN A 1 97 ? 13.135 1.046 -15.022 1.00 82.25 97 ASN A O 1
ATOM 806 N N . SER A 1 98 ? 12.797 3.208 -15.536 1.00 80.81 98 SER A N 1
ATOM 807 C CA . SER A 1 98 ? 11.999 3.530 -14.351 1.00 80.81 98 SER A CA 1
ATOM 808 C C . SER A 1 98 ? 10.714 4.233 -14.756 1.00 80.81 98 SER A C 1
ATOM 810 O O . SER A 1 98 ? 10.746 5.216 -15.489 1.00 80.81 98 SER A O 1
ATOM 812 N N . TRP A 1 99 ? 9.596 3.767 -14.210 1.00 83.62 99 TRP A N 1
ATOM 813 C CA . TRP A 1 99 ? 8.256 4.261 -14.499 1.00 83.62 99 TRP A CA 1
ATOM 814 C C . TRP A 1 99 ? 7.496 4.477 -13.198 1.00 83.62 99 TRP A C 1
ATOM 816 O O . TRP A 1 99 ? 7.645 3.705 -12.251 1.00 83.62 99 TRP A O 1
ATOM 826 N N . THR A 1 100 ? 6.638 5.488 -13.159 1.00 86.88 100 THR A N 1
ATOM 827 C CA . THR A 1 100 ? 5.649 5.633 -12.089 1.00 86.88 100 THR A CA 1
ATOM 828 C C . THR A 1 100 ? 4.361 4.977 -12.554 1.00 86.88 100 THR A C 1
ATOM 830 O O . THR A 1 100 ? 3.816 5.355 -13.587 1.00 86.88 100 THR A O 1
ATOM 833 N N . VAL A 1 101 ? 3.873 3.997 -11.801 1.00 85.94 101 VAL A N 1
ATOM 834 C CA . VAL A 1 101 ? 2.665 3.243 -12.139 1.00 85.94 101 VAL A CA 1
ATOM 835 C C . VAL A 1 101 ? 1.600 3.514 -11.091 1.00 85.94 101 VAL A C 1
ATOM 837 O O . VAL A 1 101 ? 1.854 3.372 -9.893 1.00 85.94 101 VAL A O 1
ATOM 840 N N . MET A 1 102 ? 0.398 3.863 -11.548 1.00 89.00 102 MET A N 1
ATOM 841 C CA . MET A 1 102 ? -0.805 3.857 -10.725 1.00 89.00 102 MET A CA 1
ATOM 842 C C . MET A 1 102 ? -1.609 2.588 -11.004 1.00 89.00 102 MET A C 1
ATOM 844 O O . MET A 1 102 ? -1.921 2.264 -12.152 1.00 89.00 102 MET A O 1
ATOM 848 N N . VAL A 1 103 ? -1.973 1.874 -9.943 1.00 88.56 103 VAL A N 1
ATOM 849 C CA . VAL A 1 103 ? -2.854 0.707 -10.038 1.00 88.56 103 VAL A CA 1
ATOM 850 C C . VAL A 1 103 ? -4.044 0.865 -9.110 1.00 88.56 103 VAL A C 1
ATOM 852 O O . VAL A 1 103 ? -3.920 1.319 -7.972 1.00 88.56 103 VAL A O 1
ATOM 855 N N . ARG A 1 104 ? -5.204 0.436 -9.601 1.00 89.81 104 ARG A N 1
ATOM 856 C CA . ARG A 1 104 ? -6.369 0.138 -8.770 1.00 89.81 104 ARG A CA 1
ATOM 857 C C . ARG A 1 104 ? -6.213 -1.256 -8.196 1.00 89.81 104 ARG A C 1
ATOM 859 O O . ARG A 1 104 ? -5.981 -2.203 -8.949 1.00 89.81 104 ARG A O 1
ATOM 866 N N . VAL A 1 105 ? -6.382 -1.366 -6.886 1.00 89.38 105 VAL A N 1
ATOM 867 C CA . VAL A 1 105 ? -6.352 -2.627 -6.154 1.00 89.38 105 VAL A CA 1
ATOM 868 C C . VAL A 1 105 ? -7.742 -2.909 -5.612 1.00 89.38 105 VAL A C 1
ATOM 870 O O . VAL A 1 105 ? -8.307 -2.095 -4.879 1.00 89.38 105 VAL A O 1
ATOM 873 N N . LYS A 1 106 ? -8.280 -4.072 -5.975 1.00 88.44 106 LYS A N 1
ATOM 874 C CA . LYS A 1 106 ? -9.531 -4.612 -5.440 1.00 88.44 106 LYS A CA 1
ATOM 875 C C . LYS A 1 106 ? -9.250 -5.962 -4.791 1.00 88.44 106 LYS A C 1
ATOM 877 O O . LYS A 1 106 ? -8.514 -6.767 -5.359 1.00 88.44 106 LYS A O 1
ATOM 882 N N . TYR A 1 107 ? -9.823 -6.211 -3.618 1.00 83.25 107 TYR A N 1
ATOM 883 C CA . TYR A 1 107 ? -9.820 -7.551 -3.037 1.00 83.25 107 TYR A CA 1
ATOM 884 C C . TYR A 1 107 ? -10.970 -8.359 -3.644 1.00 83.25 107 TYR A C 1
ATOM 886 O O . TYR A 1 107 ? -12.132 -7.972 -3.512 1.00 83.25 107 TYR A O 1
ATOM 894 N N . ASP A 1 108 ? -10.648 -9.452 -4.335 1.00 83.12 108 ASP A N 1
ATOM 895 C CA . ASP A 1 108 ? -11.647 -10.406 -4.805 1.00 83.12 108 ASP A CA 1
ATOM 896 C C . ASP A 1 108 ? -11.803 -11.510 -3.759 1.00 83.12 108 ASP A C 1
ATOM 898 O O . ASP A 1 108 ? -10.912 -12.340 -3.564 1.00 83.12 108 ASP A O 1
ATOM 902 N N . ALA A 1 109 ? -12.933 -11.494 -3.052 1.00 76.38 109 ALA A N 1
ATOM 903 C CA . ALA A 1 109 ? -13.216 -12.457 -1.997 1.00 76.38 109 ALA A CA 1
ATOM 904 C C . ALA A 1 109 ? -13.420 -13.887 -2.526 1.00 76.38 109 ALA A C 1
ATOM 906 O O . ALA A 1 109 ? -13.132 -14.836 -1.795 1.00 76.38 109 ALA A O 1
ATOM 907 N N . ILE A 1 110 ? -13.877 -14.053 -3.776 1.00 81.44 110 ILE A N 1
ATOM 908 C CA . ILE A 1 110 ? -14.091 -15.370 -4.396 1.00 81.44 110 ILE A CA 1
ATOM 909 C C . ILE A 1 110 ? -12.736 -16.025 -4.652 1.00 81.44 110 ILE A C 1
ATOM 911 O O . ILE A 1 110 ? -12.510 -17.178 -4.292 1.00 81.44 110 ILE A O 1
ATOM 915 N N . GLU A 1 111 ? -11.808 -15.262 -5.223 1.00 81.25 111 GLU A N 1
ATOM 916 C CA . GLU A 1 111 ? -10.476 -15.755 -5.574 1.00 81.25 111 GLU A CA 1
ATOM 917 C C . GLU A 1 111 ? -9.452 -15.603 -4.435 1.00 81.25 111 GLU A C 1
ATOM 919 O O . GLU A 1 111 ? -8.311 -16.051 -4.558 1.00 81.25 111 GLU A O 1
ATOM 924 N N . LYS A 1 112 ? -9.848 -14.953 -3.331 1.00 80.94 112 LYS A N 1
ATOM 925 C CA . LYS A 1 112 ? -9.007 -14.590 -2.177 1.00 80.94 112 LYS A CA 1
ATOM 926 C C . LYS A 1 112 ? -7.685 -13.931 -2.581 1.00 80.94 112 LYS A C 1
ATOM 928 O O . LYS A 1 112 ? -6.660 -14.125 -1.922 1.00 80.94 112 LYS A O 1
ATOM 933 N N . LYS A 1 113 ? -7.705 -13.138 -3.652 1.00 82.25 113 LYS A N 1
ATOM 934 C CA . LYS A 1 113 ? -6.516 -12.497 -4.218 1.00 82.25 113 LYS A CA 1
ATOM 935 C C . LYS A 1 113 ? -6.772 -11.028 -4.521 1.00 82.25 113 LYS A C 1
ATOM 937 O O . LYS A 1 113 ? -7.907 -10.593 -4.702 1.00 82.25 113 LYS A O 1
ATOM 942 N N . PHE A 1 114 ? -5.691 -10.258 -4.571 1.00 85.12 114 PHE A N 1
ATOM 943 C CA . PHE A 1 114 ? -5.759 -8.883 -5.043 1.00 85.12 114 PHE A CA 1
ATOM 944 C C . PHE A 1 114 ? -5.761 -8.857 -6.566 1.00 85.12 114 PHE A C 1
ATOM 946 O O . PHE A 1 114 ? -4.914 -9.475 -7.214 1.00 85.12 114 PHE A O 1
ATOM 953 N N . LEU A 1 115 ? -6.703 -8.108 -7.123 1.00 85.50 115 LEU A N 1
ATOM 954 C CA . LEU A 1 115 ? -6.760 -7.785 -8.537 1.00 85.50 115 LEU A CA 1
ATOM 955 C C . LEU A 1 115 ? -6.148 -6.402 -8.745 1.00 85.50 115 LEU A C 1
ATOM 957 O O . LEU A 1 115 ? -6.604 -5.419 -8.156 1.00 85.50 115 LEU A O 1
ATOM 961 N N . PHE A 1 116 ? -5.123 -6.342 -9.592 1.00 84.06 116 PHE A N 1
ATOM 962 C CA . PHE A 1 116 ? -4.427 -5.114 -9.961 1.00 84.06 116 PHE A CA 1
ATOM 963 C C . PHE A 1 116 ? -4.847 -4.707 -11.370 1.00 84.06 116 PHE A C 1
ATOM 965 O O . PHE A 1 116 ? -4.659 -5.466 -12.319 1.00 84.06 116 PHE A O 1
ATOM 972 N N . LYS A 1 117 ? -5.409 -3.507 -11.515 1.00 82.88 117 LYS A N 1
ATOM 973 C CA . LYS A 1 117 ? -5.760 -2.940 -12.820 1.00 82.88 117 LYS A CA 1
ATOM 974 C C . LYS A 1 117 ? -4.997 -1.644 -13.043 1.00 82.88 117 LYS A C 1
ATOM 976 O O . LYS A 1 117 ? -5.114 -0.718 -12.239 1.00 82.88 117 LYS A O 1
ATOM 981 N N . TYR A 1 118 ? -4.248 -1.581 -14.142 1.00 77.50 118 TYR A N 1
ATOM 982 C CA . TYR A 1 118 ? -3.562 -0.365 -14.567 1.00 77.50 118 TYR A CA 1
ATOM 983 C C . TYR A 1 118 ? -4.573 0.742 -14.857 1.00 77.50 118 TYR A C 1
ATOM 985 O O . TYR A 1 118 ? -5.648 0.504 -15.420 1.00 77.50 118 TYR A O 1
ATOM 993 N N . ILE A 1 119 ? -4.219 1.950 -14.444 1.00 63.06 119 ILE A N 1
ATOM 994 C CA . ILE A 1 119 ? -4.879 3.173 -14.876 1.00 63.06 119 ILE A CA 1
ATOM 995 C C . ILE A 1 119 ? -3.786 3.990 -15.554 1.00 63.06 119 ILE A C 1
ATOM 997 O O . ILE A 1 119 ? -2.794 4.323 -14.905 1.00 63.06 119 ILE A O 1
ATOM 1001 N N . CYS A 1 120 ? -3.941 4.206 -16.857 1.00 51.16 120 CYS A N 1
ATOM 1002 C CA . CYS A 1 120 ? -3.086 5.088 -17.644 1.00 51.16 120 CYS A CA 1
ATOM 1003 C C . CYS A 1 120 ? -3.596 6.523 -17.536 1.00 51.16 120 CYS A C 1
ATOM 1005 O O . CYS A 1 120 ? -4.840 6.687 -17.535 1.00 51.16 120 CYS A O 1
#

Secondary structure (DSSP, 8-state):
---EEEEEEEEEETTTTEEEEEEEEEETTTEEEEEEEEEETTEEP-B-HHHHSSS-B--BSEEEE---SSTT-GGGTTEEEEEEEEEEE-TTT--EEEEEEEEEEEEETTTTEEEEEEE-

Foldseek 3Di:
DFPWPDKAWDDADPVFQKTKIWTWGQDPPVGIDIFIWIDTVNHTDWDQCVRQPPGIDRTFRDKAADDCPDPVPCVRPQKMKTWHKHWDQDPPPRDIDIDIWIWIWHQDPVVRDIDTDTDD

pLDDT: mean 83.56, std 12.01, range [43.5, 97.62]

Radius of gyration: 15.82 Å; chains: 1; bounding box: 48×26×39 Å